Protein AF-A0AAW6S5X3-F1 (afdb_monomer)

Secondary structure (DSSP, 8-state):
------------HHHHHHHHHHHHHHHHHHHHHH-HHHHHHHHHHHHHHHHHHHHHHHHHHHHHHHHHHHHHHHHHHTTS--

Solvent-accessible surface area (backbone atoms only — not comparable to full-atom values): 4778 Å² total; per-residue (Å²): 133,86,78,80,76,78,70,74,71,85,69,45,72,69,56,47,50,53,51,51,51,51,53,48,52,52,52,50,55,51,38,42,73,74,41,49,68,62,41,51,53,52,51,49,53,53,50,53,51,50,46,55,59,52,49,50,54,51,52,50,52,50,53,52,52,51,52,52,53,50,53,53,49,53,59,52,52,71,72,68,68,130

Organism: Enterobacter cloacae (NCBI:txid550)

Sequence (82 aa):
MRKFRFRLPEFDVPGLWVLSLGIWFHIVSRLVRREPEMAILLAQIIGVSMVLWGGYRII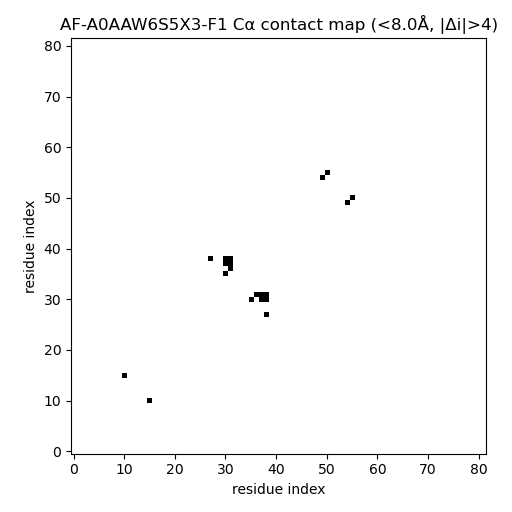NRWIDAAREAEKARDAGGYRHEP

Structure (mmCIF, N/CA/C/O backbone):
data_AF-A0AAW6S5X3-F1
#
_entry.id   AF-A0AAW6S5X3-F1
#
loop_
_atom_site.gr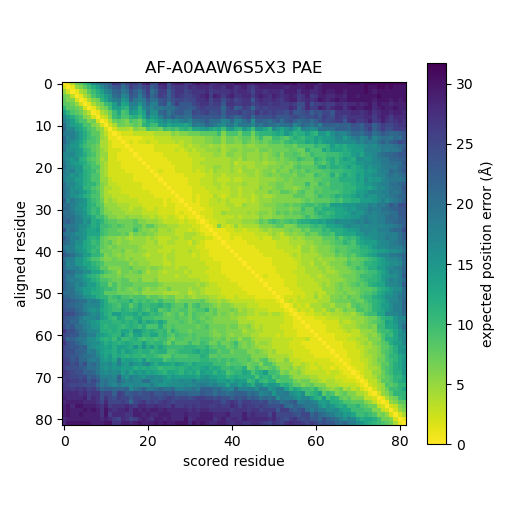oup_PDB
_atom_site.id
_atom_site.type_symbol
_atom_site.label_atom_id
_atom_site.label_alt_id
_atom_site.label_comp_id
_atom_site.label_asym_id
_atom_site.label_entity_id
_atom_site.label_seq_id
_atom_site.pdbx_PDB_ins_code
_atom_site.Cartn_x
_atom_site.Cartn_y
_atom_site.Cartn_z
_atom_site.occupancy
_atom_site.B_iso_or_equiv
_atom_site.auth_seq_id
_atom_site.auth_comp_id
_atom_site.auth_asym_id
_atom_site.auth_atom_id
_atom_site.pdbx_PDB_model_num
ATOM 1 N N . MET A 1 1 ? 2.263 28.286 41.244 1.00 41.38 1 MET A N 1
ATOM 2 C CA . MET A 1 1 ? 1.618 27.675 40.059 1.00 41.38 1 MET A CA 1
ATOM 3 C C . MET A 1 1 ? 2.689 27.375 39.016 1.00 41.38 1 MET A C 1
ATOM 5 O O . MET A 1 1 ? 3.193 28.296 38.385 1.00 41.38 1 MET A O 1
ATOM 9 N N . ARG A 1 2 ? 3.127 26.114 38.894 1.00 50.62 2 ARG A N 1
ATOM 10 C CA . ARG A 1 2 ? 4.120 25.712 37.884 1.00 50.62 2 ARG A CA 1
ATOM 11 C C . ARG A 1 2 ? 3.450 25.773 36.509 1.00 50.62 2 ARG A C 1
ATOM 13 O O . ARG A 1 2 ? 2.660 24.897 36.179 1.00 50.62 2 ARG A O 1
ATOM 20 N N . LYS A 1 3 ? 3.744 26.817 35.726 1.00 52.34 3 LYS A N 1
ATOM 21 C CA . LYS A 1 3 ? 3.445 26.847 34.289 1.00 52.34 3 LYS A CA 1
ATOM 22 C C . LYS A 1 3 ? 4.232 25.703 33.652 1.00 52.34 3 LYS A C 1
ATOM 24 O O . LYS A 1 3 ? 5.419 25.858 33.374 1.00 52.34 3 LYS A O 1
ATOM 29 N N . PHE A 1 4 ? 3.592 24.550 33.468 1.00 59.62 4 PHE A N 1
ATOM 30 C CA . PHE A 1 4 ? 4.079 23.519 32.560 1.00 59.62 4 PHE A CA 1
ATOM 31 C C . PHE A 1 4 ? 4.076 24.135 31.167 1.00 59.62 4 PHE A C 1
ATOM 33 O O . PHE A 1 4 ? 3.078 24.142 30.454 1.00 59.62 4 PHE A O 1
ATOM 40 N N . ARG A 1 5 ? 5.199 24.755 30.816 1.00 55.34 5 ARG A N 1
ATOM 41 C CA . ARG A 1 5 ? 5.462 25.252 29.480 1.00 55.34 5 ARG A CA 1
ATOM 42 C C . ARG A 1 5 ? 5.745 24.01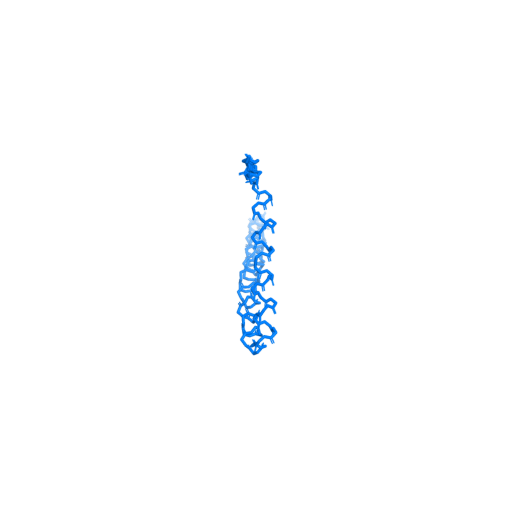1 28.641 1.00 55.34 5 ARG A C 1
ATOM 44 O O . ARG A 1 5 ? 6.904 23.648 28.469 1.00 55.34 5 ARG A O 1
ATOM 51 N N . PHE A 1 6 ? 4.680 23.337 28.200 1.00 53.84 6 PHE A N 1
ATOM 52 C CA . PHE A 1 6 ? 4.711 22.350 27.123 1.00 53.84 6 PHE A CA 1
ATOM 53 C C . PHE A 1 6 ? 5.224 23.082 25.877 1.00 53.84 6 PHE A C 1
ATOM 55 O O . PHE A 1 6 ? 4.464 23.563 25.043 1.00 53.84 6 PHE A O 1
ATOM 62 N N . ARG A 1 7 ? 6.544 23.267 25.793 1.00 55.38 7 ARG A N 1
ATOM 63 C CA . ARG A 1 7 ? 7.196 23.481 24.512 1.00 55.38 7 ARG A CA 1
ATOM 64 C C . ARG A 1 7 ? 7.066 22.137 23.821 1.00 55.38 7 ARG A C 1
ATOM 66 O O . ARG A 1 7 ? 7.748 21.193 24.209 1.00 55.38 7 ARG A O 1
ATOM 73 N N . LEU A 1 8 ? 6.106 22.044 22.903 1.00 58.66 8 LEU A N 1
ATOM 74 C CA . LEU A 1 8 ? 6.063 20.949 21.945 1.00 58.66 8 LEU A CA 1
ATOM 75 C C . LEU A 1 8 ? 7.485 20.837 21.370 1.00 58.66 8 LEU A C 1
ATOM 77 O O . LEU A 1 8 ? 8.031 21.875 20.977 1.00 58.66 8 LEU A O 1
ATOM 81 N N . PRO A 1 9 ? 8.120 19.651 21.428 1.00 64.81 9 PRO A N 1
ATOM 82 C CA . PRO A 1 9 ? 9.400 19.438 20.769 1.00 64.81 9 PRO A CA 1
ATOM 83 C C . PRO A 1 9 ? 9.257 19.901 19.322 1.00 64.81 9 PRO A C 1
ATOM 85 O O . PRO A 1 9 ? 8.172 19.766 18.751 1.00 64.81 9 PRO A O 1
ATOM 88 N N . GLU A 1 10 ? 10.307 20.474 18.744 1.00 65.75 10 GLU A N 1
ATOM 89 C CA . GLU A 1 10 ? 10.331 20.719 17.304 1.00 65.75 10 GLU A CA 1
ATOM 90 C C . GLU A 1 10 ? 10.022 19.375 16.633 1.00 65.75 10 GLU A C 1
ATOM 92 O O . GLU A 1 10 ? 10.762 18.403 16.786 1.00 65.75 10 GLU A O 1
ATOM 97 N N . PHE A 1 11 ? 8.830 19.261 16.035 1.00 66.31 11 PHE A N 1
ATOM 98 C CA . PHE A 1 11 ? 8.416 18.046 15.347 1.00 66.31 11 PHE A CA 1
ATOM 99 C C . PHE A 1 11 ? 9.190 18.011 14.043 1.00 66.31 11 PHE A C 1
ATOM 101 O O . PHE A 1 11 ? 8.685 18.413 12.995 1.00 66.31 11 PHE A O 1
ATOM 108 N N . ASP A 1 12 ? 10.434 17.554 14.131 1.00 82.44 12 ASP A N 1
ATOM 109 C CA . ASP A 1 12 ? 11.227 17.255 12.958 1.00 82.44 12 ASP A CA 1
ATOM 110 C C . ASP A 1 12 ? 10.429 16.320 12.051 1.00 82.44 12 ASP A C 1
ATOM 112 O O . ASP A 1 12 ? 9.630 15.497 12.516 1.00 82.44 12 ASP A O 1
ATOM 116 N N . VAL A 1 13 ? 10.665 16.428 10.742 1.00 85.88 13 VAL A N 1
ATOM 117 C CA . VAL A 1 13 ? 9.986 15.615 9.724 1.00 85.88 13 VAL A CA 1
ATOM 118 C C . VAL A 1 13 ? 9.919 14.128 10.128 1.00 85.88 13 VAL A C 1
ATOM 120 O O . VAL A 1 13 ? 8.822 13.569 10.081 1.00 85.88 13 VAL A O 1
ATOM 123 N N . PRO A 1 14 ? 10.995 13.481 10.629 1.00 89.88 14 PRO A N 1
ATOM 124 C CA . PRO A 1 14 ? 10.932 12.097 11.107 1.00 89.88 14 PRO A CA 1
ATOM 125 C C . PRO A 1 14 ? 10.006 11.898 12.316 1.00 89.88 14 PRO A C 1
ATOM 127 O O . PRO A 1 14 ? 9.272 10.913 12.373 1.00 89.88 14 PRO A O 1
ATOM 130 N N . GLY A 1 15 ? 10.002 12.832 13.270 1.00 86.88 15 GLY A N 1
ATOM 131 C CA . GLY A 1 15 ? 9.124 12.787 14.440 1.00 86.88 15 GLY A CA 1
ATOM 132 C C . GLY A 1 15 ? 7.648 12.880 14.056 1.00 86.88 15 GLY A C 1
ATOM 133 O O . GLY A 1 15 ? 6.813 12.166 14.615 1.00 86.88 15 GLY A O 1
ATOM 134 N N . LEU A 1 16 ? 7.327 13.689 13.043 1.00 91.50 16 LEU A N 1
ATOM 135 C CA . LEU A 1 16 ? 5.970 13.799 12.514 1.00 91.50 16 LEU A CA 1
ATOM 136 C C . LEU A 1 16 ? 5.527 12.516 11.792 1.00 91.50 16 LEU A C 1
ATOM 138 O O . LEU A 1 16 ? 4.383 12.087 11.956 1.00 91.50 16 LEU A O 1
ATOM 142 N N . TRP A 1 17 ? 6.431 11.864 11.053 1.00 92.56 17 TRP A N 1
ATOM 143 C CA . TRP A 1 17 ? 6.175 10.552 10.445 1.00 92.56 17 TRP A CA 1
ATOM 144 C C . TRP A 1 17 ? 5.879 9.483 11.496 1.00 92.56 17 TRP A C 1
ATOM 146 O O . TRP A 1 17 ? 4.890 8.762 11.372 1.00 92.56 17 TRP A O 1
ATOM 156 N N . VAL A 1 18 ? 6.692 9.405 12.553 1.00 93.12 18 VAL A N 1
ATOM 157 C CA . VAL A 1 18 ? 6.502 8.429 13.637 1.00 93.12 18 VAL A CA 1
ATOM 158 C C . VAL A 1 18 ? 5.178 8.664 14.364 1.00 93.12 18 VAL A C 1
ATOM 160 O O . VAL A 1 18 ? 4.426 7.713 14.581 1.00 93.12 18 VAL A O 1
ATOM 163 N N . LEU A 1 19 ? 4.850 9.919 14.691 1.00 90.81 19 LEU A N 1
ATOM 164 C CA . LEU A 1 19 ? 3.568 10.262 15.311 1.00 90.81 19 LEU A CA 1
ATOM 165 C C . LEU A 1 19 ? 2.391 9.866 14.411 1.00 90.81 19 LEU A C 1
ATOM 167 O O . LEU A 1 19 ? 1.438 9.243 14.877 1.00 90.81 19 LEU A O 1
ATOM 171 N N . SER A 1 20 ? 2.473 10.197 13.121 1.00 92.81 20 SER A N 1
ATOM 172 C CA . SER A 1 20 ? 1.421 9.898 12.144 1.00 92.81 20 SER A CA 1
ATOM 173 C C . SER A 1 20 ? 1.206 8.393 11.995 1.00 92.81 20 SER A C 1
ATOM 175 O O . SER A 1 20 ? 0.066 7.930 12.019 1.00 92.81 20 SER A O 1
ATOM 177 N N . LEU A 1 21 ? 2.291 7.614 11.928 1.00 95.00 21 LEU A N 1
ATOM 178 C CA . LEU A 1 21 ? 2.232 6.151 11.919 1.00 95.00 21 LEU A CA 1
ATOM 179 C C . LEU A 1 21 ? 1.603 5.607 13.205 1.00 95.00 21 LEU A C 1
ATOM 181 O O . LEU A 1 21 ? 0.741 4.733 13.139 1.00 95.00 21 LEU A O 1
ATOM 185 N N . GLY A 1 22 ? 1.975 6.142 14.370 1.00 94.50 22 GLY A N 1
ATOM 186 C CA . GLY A 1 22 ? 1.397 5.738 15.652 1.00 94.50 22 GLY A CA 1
ATOM 187 C C . GLY A 1 22 ? -0.115 5.965 15.717 1.00 94.50 22 GLY A C 1
ATOM 188 O O . GLY A 1 22 ? -0.868 5.064 16.093 1.00 94.50 22 GLY A O 1
ATOM 189 N N . ILE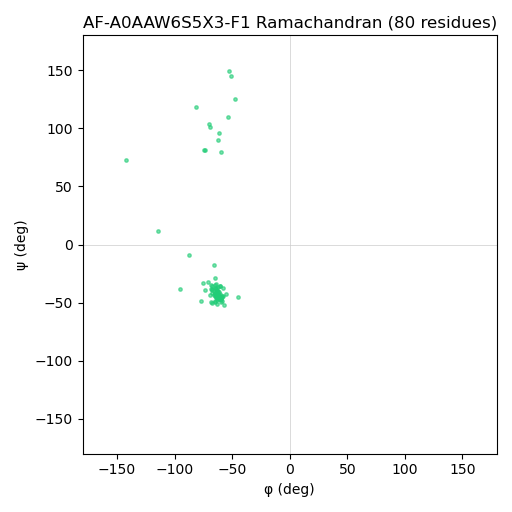 A 1 23 ? -0.575 7.144 15.290 1.00 94.56 23 ILE A N 1
ATOM 190 C CA . ILE A 1 23 ? -2.006 7.473 15.221 1.00 94.56 23 ILE A CA 1
ATOM 191 C C . ILE A 1 23 ? -2.722 6.545 14.235 1.00 94.56 23 ILE A C 1
ATOM 193 O O . ILE A 1 23 ? -3.778 6.000 14.560 1.00 94.56 23 ILE A O 1
ATOM 197 N N . TRP A 1 24 ? -2.133 6.310 13.062 1.00 93.31 24 TRP A N 1
ATOM 198 C CA . TRP A 1 24 ? -2.678 5.397 12.060 1.00 93.31 24 TRP A CA 1
ATOM 199 C C . TRP A 1 24 ? -2.875 3.982 12.615 1.00 93.31 24 TRP A C 1
ATOM 201 O O . TRP A 1 24 ? -3.982 3.444 12.558 1.00 93.31 24 TRP A O 1
ATOM 211 N N . PHE A 1 25 ? -1.842 3.393 13.228 1.00 92.38 25 PHE A N 1
ATOM 212 C CA . PHE A 1 25 ? -1.938 2.063 13.837 1.00 92.38 25 PHE A CA 1
ATOM 213 C C . PHE A 1 25 ? -2.976 2.007 14.959 1.00 92.38 25 PHE A C 1
ATOM 215 O O . PHE A 1 25 ? -3.678 1.003 15.103 1.00 92.38 25 PHE A O 1
ATOM 222 N N . HIS A 1 26 ? -3.127 3.079 15.736 1.00 92.38 26 HIS A N 1
ATOM 223 C CA . HIS A 1 26 ? -4.156 3.144 16.768 1.00 92.38 26 HIS A CA 1
ATOM 224 C C . HIS A 1 26 ? -5.572 3.103 16.170 1.00 92.38 26 HIS A C 1
ATOM 226 O O . HIS A 1 26 ? -6.430 2.365 16.655 1.00 92.38 26 HIS A O 1
ATOM 232 N N . ILE A 1 27 ? -5.813 3.840 15.082 1.00 91.19 27 ILE A N 1
ATOM 233 C CA . ILE A 1 27 ? -7.102 3.836 14.377 1.00 91.19 27 ILE A CA 1
ATOM 234 C C . ILE A 1 27 ? -7.373 2.457 13.768 1.00 91.19 27 ILE A C 1
ATOM 236 O O . ILE A 1 27 ? -8.440 1.888 13.997 1.00 91.19 27 ILE A O 1
ATOM 240 N N . VAL A 1 28 ? -6.400 1.891 13.049 1.00 89.12 28 VAL A N 1
ATOM 241 C CA . VAL A 1 28 ? -6.547 0.589 12.385 1.00 89.12 28 VAL A CA 1
ATOM 242 C C . VAL A 1 28 ? -6.752 -0.534 13.399 1.00 89.12 28 VAL A C 1
ATOM 244 O O . VAL A 1 28 ? -7.667 -1.330 13.235 1.00 89.12 28 VAL A O 1
ATOM 247 N N . SER A 1 29 ? -5.978 -0.590 14.485 1.00 89.81 29 SER A N 1
ATOM 248 C CA . SER A 1 29 ? -6.154 -1.623 15.521 1.00 89.81 29 SER A CA 1
ATOM 249 C C . SER A 1 29 ? -7.520 -1.535 16.204 1.00 89.81 29 SER A C 1
ATOM 251 O O . SER A 1 29 ? -8.146 -2.558 16.493 1.00 89.81 29 SER A O 1
ATOM 253 N N . ARG A 1 30 ? -8.032 -0.317 16.415 1.00 92.00 30 ARG A N 1
ATOM 254 C CA . ARG A 1 30 ? -9.384 -0.104 16.933 1.00 92.00 30 ARG A CA 1
ATOM 255 C C . ARG A 1 30 ? -10.458 -0.534 15.935 1.00 92.00 30 ARG A C 1
ATOM 257 O O . ARG A 1 30 ? -11.456 -1.111 16.366 1.00 92.00 30 ARG A O 1
ATOM 264 N N . LEU A 1 31 ? -10.253 -0.272 14.644 1.00 89.88 31 LEU A N 1
ATOM 265 C CA . LEU A 1 31 ? -11.138 -0.715 13.568 1.00 89.88 31 LEU A CA 1
ATOM 266 C C . LEU A 1 31 ? -11.175 -2.245 13.502 1.00 89.88 31 LEU A C 1
ATOM 268 O O . LEU A 1 31 ? -12.247 -2.819 13.614 1.00 89.88 31 LEU A O 1
ATOM 272 N N . VAL A 1 32 ? -10.011 -2.899 13.462 1.00 88.50 32 VAL A N 1
ATOM 273 C CA . VAL A 1 32 ? -9.876 -4.367 13.454 1.00 88.50 32 VAL A CA 1
ATOM 274 C C . VAL A 1 32 ? 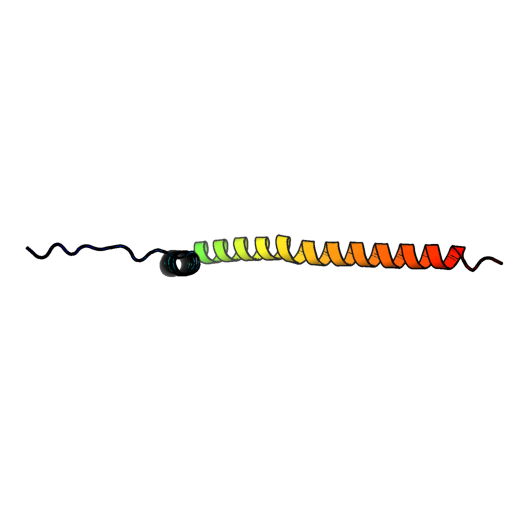-10.593 -5.002 14.644 1.00 88.50 32 VAL A C 1
ATOM 276 O O . VAL A 1 32 ? -11.275 -6.009 14.488 1.00 88.50 32 VAL A O 1
ATOM 279 N N . ARG A 1 33 ? -10.465 -4.414 15.841 1.00 86.75 33 ARG A N 1
ATOM 280 C CA . ARG A 1 33 ? -11.082 -4.966 17.054 1.00 86.75 33 ARG A CA 1
ATOM 281 C C . ARG A 1 33 ? -12.607 -4.836 17.075 1.00 86.75 33 ARG A C 1
ATOM 283 O O . ARG A 1 33 ? -13.257 -5.655 17.716 1.00 86.75 33 ARG A O 1
ATOM 290 N N . ARG A 1 34 ? -13.170 -3.783 16.477 1.00 90.56 34 ARG A N 1
ATOM 291 C CA . ARG A 1 34 ? -14.619 -3.512 16.517 1.00 90.56 34 ARG A CA 1
ATOM 292 C C . ARG A 1 34 ? -15.365 -4.054 15.301 1.00 90.56 34 ARG A C 1
ATOM 294 O O . ARG A 1 34 ? -16.481 -4.521 15.460 1.00 90.56 34 ARG A O 1
ATOM 301 N N . GLU A 1 35 ? -14.751 -3.969 14.129 1.00 91.12 35 GLU A N 1
ATOM 302 C CA . GLU A 1 35 ? -15.356 -4.180 12.810 1.00 91.12 35 GLU A CA 1
ATOM 303 C C . GLU A 1 35 ? -14.334 -4.905 11.905 1.00 91.12 35 GLU A C 1
ATOM 305 O O . GLU A 1 35 ? -13.710 -4.291 11.029 1.00 91.12 35 GLU A O 1
ATOM 310 N N . PRO A 1 36 ? -14.084 -6.207 12.137 1.00 89.06 36 PRO A N 1
ATOM 311 C CA . PRO A 1 36 ? -13.037 -6.947 11.433 1.00 89.06 36 PRO A CA 1
ATOM 312 C C . PRO A 1 36 ? -13.294 -7.057 9.924 1.00 89.06 36 PRO A C 1
ATOM 314 O O . PRO A 1 36 ? -12.346 -6.999 9.144 1.00 89.06 36 PRO A O 1
ATOM 317 N N . GLU A 1 37 ? -14.556 -7.148 9.493 1.00 91.06 37 GLU A N 1
ATOM 318 C CA . GLU A 1 37 ? -14.919 -7.209 8.069 1.00 91.06 37 GLU A CA 1
ATOM 319 C C . GLU A 1 37 ? -14.502 -5.936 7.317 1.00 91.06 37 GLU A C 1
ATOM 321 O O . GLU A 1 37 ? -13.864 -6.004 6.265 1.00 91.06 37 GLU A O 1
ATOM 326 N N . MET A 1 38 ? -14.759 -4.762 7.901 1.00 90.88 38 MET A N 1
ATOM 327 C CA . MET A 1 38 ? -14.343 -3.477 7.331 1.00 90.88 38 MET A CA 1
ATOM 328 C C . MET A 1 38 ? -12.820 -3.329 7.281 1.00 90.88 38 MET A C 1
ATOM 330 O O . MET A 1 38 ? -12.279 -2.748 6.338 1.00 90.88 38 MET A O 1
ATOM 334 N N . ALA A 1 39 ? -12.107 -3.870 8.271 1.00 91.62 39 ALA A N 1
ATOM 335 C CA . ALA A 1 39 ? -10.649 -3.870 8.266 1.00 91.62 39 ALA A CA 1
ATOM 336 C C . ALA A 1 39 ? -10.071 -4.756 7.151 1.00 91.62 39 ALA A C 1
ATOM 338 O O . ALA A 1 39 ? -9.089 -4.372 6.512 1.00 91.62 39 ALA A O 1
ATOM 339 N N . ILE A 1 40 ? -10.695 -5.906 6.878 1.00 90.75 40 ILE A N 1
ATOM 340 C CA . ILE A 1 40 ? -10.321 -6.777 5.757 1.00 90.75 40 ILE A CA 1
ATOM 341 C C . ILE A 1 40 ? -10.551 -6.053 4.428 1.00 90.75 40 ILE A C 1
ATOM 343 O O . ILE A 1 40 ? -9.656 -6.050 3.584 1.00 90.75 40 ILE A O 1
ATOM 347 N N . LEU A 1 41 ? -11.694 -5.384 4.254 1.00 93.12 41 LEU A N 1
ATOM 348 C CA . LEU A 1 41 ? -11.974 -4.604 3.046 1.00 93.12 41 LEU A CA 1
ATOM 349 C C . LEU A 1 41 ? -10.930 -3.495 2.833 1.00 93.12 41 LEU A C 1
ATOM 351 O O . LEU A 1 41 ? -10.399 -3.341 1.734 1.00 93.12 41 LEU A O 1
ATOM 355 N N . LEU A 1 42 ? -10.579 -2.756 3.891 1.00 91.69 42 LEU A N 1
ATOM 356 C CA . LEU A 1 42 ? -9.534 -1.732 3.832 1.00 91.69 42 LEU A CA 1
ATOM 357 C C . LEU A 1 42 ? -8.183 -2.330 3.411 1.00 91.69 42 LEU A C 1
ATOM 359 O O . LEU A 1 42 ? -7.503 -1.773 2.548 1.00 91.69 42 LEU A O 1
ATOM 363 N N . ALA A 1 43 ? -7.806 -3.477 3.980 1.00 91.69 43 ALA A N 1
ATOM 364 C CA . ALA A 1 43 ? -6.578 -4.176 3.614 1.00 91.69 43 ALA A CA 1
ATOM 365 C C . ALA A 1 43 ? -6.586 -4.632 2.145 1.00 91.69 43 ALA A C 1
ATOM 367 O O . ALA A 1 43 ? -5.574 -4.493 1.458 1.00 91.69 43 ALA A O 1
ATOM 368 N N . GLN A 1 44 ? -7.724 -5.116 1.640 1.00 95.38 44 GLN A N 1
ATOM 369 C CA . GLN A 1 44 ? -7.883 -5.491 0.234 1.00 95.38 44 GLN A CA 1
ATOM 370 C C . GLN A 1 44 ? -7.715 -4.285 -0.694 1.00 95.38 44 GLN A C 1
ATOM 372 O O . GLN A 1 44 ? -6.965 -4.373 -1.664 1.00 95.38 44 GLN A O 1
ATOM 377 N N . ILE A 1 45 ? -8.336 -3.143 -0.380 1.00 95.88 45 ILE A N 1
ATOM 378 C CA . ILE A 1 45 ? -8.202 -1.910 -1.173 1.00 95.88 45 ILE A CA 1
ATOM 379 C C . ILE A 1 45 ? -6.740 -1.454 -1.227 1.00 95.88 45 ILE A C 1
ATOM 381 O O . ILE A 1 45 ? -6.230 -1.132 -2.305 1.00 95.88 45 ILE A O 1
ATOM 385 N N . ILE A 1 46 ? -6.045 -1.459 -0.085 1.00 93.94 46 ILE A N 1
ATOM 386 C CA . ILE A 1 46 ? -4.618 -1.115 -0.018 1.00 93.94 46 ILE A CA 1
ATOM 387 C C . ILE A 1 46 ? -3.798 -2.093 -0.867 1.00 93.94 46 ILE A C 1
ATOM 389 O O . ILE A 1 46 ? -2.980 -1.661 -1.679 1.00 93.94 46 ILE A O 1
ATOM 393 N N . GLY A 1 47 ? -4.047 -3.398 -0.731 1.00 94.31 47 GLY A N 1
ATOM 394 C CA . GLY A 1 47 ? -3.348 -4.438 -1.483 1.00 94.31 47 GLY A CA 1
ATOM 395 C C . GLY A 1 47 ? -3.526 -4.296 -2.995 1.00 94.31 47 GLY A C 1
ATOM 396 O O . GLY A 1 47 ? -2.539 -4.257 -3.728 1.00 94.31 47 GLY A O 1
ATOM 397 N N . VAL A 1 48 ? -4.766 -4.135 -3.466 1.00 96.00 48 VAL A N 1
ATOM 398 C CA . VAL A 1 48 ? -5.073 -3.896 -4.886 1.00 96.00 48 VAL A CA 1
ATOM 399 C C . VAL A 1 48 ? -4.380 -2.629 -5.381 1.00 96.00 48 VAL A C 1
ATOM 401 O O . VAL A 1 48 ? -3.736 -2.654 -6.428 1.00 96.00 48 VAL A O 1
ATOM 404 N N . SER A 1 49 ? -4.432 -1.540 -4.611 1.00 94.81 49 SER A N 1
ATOM 405 C CA . SER A 1 49 ? -3.774 -0.281 -4.981 1.00 94.81 49 SER A CA 1
ATOM 406 C C . SER A 1 49 ? -2.258 -0.448 -5.119 1.00 94.81 49 SER A C 1
ATOM 408 O O . SER A 1 49 ? -1.668 0.035 -6.085 1.00 94.81 49 SER A O 1
ATOM 410 N N . MET A 1 50 ? -1.619 -1.179 -4.198 1.00 94.19 50 MET A N 1
ATOM 411 C CA . MET A 1 50 ? -0.185 -1.478 -4.263 1.00 94.19 50 MET A CA 1
ATOM 412 C C . MET A 1 50 ? 0.175 -2.347 -5.470 1.00 94.19 50 MET A C 1
ATOM 414 O O . MET A 1 50 ? 1.192 -2.090 -6.113 1.00 94.19 50 MET A O 1
ATOM 418 N N . VAL A 1 51 ? -0.641 -3.352 -5.797 1.00 93.56 51 VAL A N 1
ATOM 419 C CA . VAL A 1 51 ? -0.427 -4.215 -6.969 1.00 93.56 51 VAL A CA 1
ATOM 420 C C . VAL A 1 51 ? -0.574 -3.420 -8.260 1.00 93.56 51 VAL A C 1
ATOM 422 O O . VAL A 1 51 ? 0.270 -3.546 -9.143 1.00 93.56 51 VAL A O 1
ATOM 425 N N . LEU A 1 52 ? -1.590 -2.564 -8.365 1.00 92.94 52 LEU A N 1
ATOM 426 C CA . LEU A 1 52 ? -1.766 -1.705 -9.533 1.00 92.94 52 LEU A CA 1
ATOM 427 C C . LEU A 1 52 ? -0.595 -0.730 -9.674 1.00 92.94 52 LEU A C 1
ATOM 429 O O . LEU A 1 52 ? 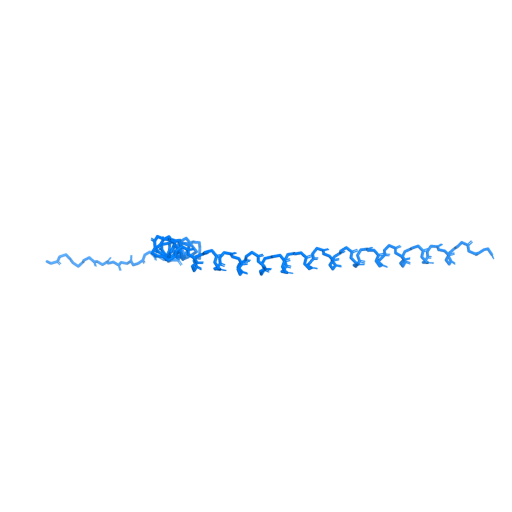-0.001 -0.637 -10.740 1.00 92.94 52 LEU A O 1
ATOM 433 N N . TRP A 1 53 ? -0.197 -0.056 -8.597 1.00 91.94 53 TRP A N 1
ATOM 434 C CA . TRP A 1 53 ? 0.901 0.907 -8.654 1.00 91.94 53 TRP A CA 1
ATOM 435 C C . TRP A 1 53 ? 2.260 0.246 -8.930 1.00 91.94 53 TRP A C 1
ATOM 437 O O . TRP A 1 53 ? 3.007 0.658 -9.818 1.00 91.94 53 TRP A O 1
ATOM 447 N N . GLY A 1 54 ? 2.601 -0.790 -8.163 1.00 90.50 54 GLY A N 1
ATOM 448 C CA . GLY A 1 54 ? 3.890 -1.471 -8.247 1.00 90.50 54 GLY A CA 1
ATOM 449 C C . GLY A 1 54 ? 3.986 -2.410 -9.445 1.00 90.50 54 GLY A C 1
ATOM 450 O O . GLY A 1 54 ? 4.956 -2.349 -10.201 1.00 90.50 54 GLY A O 1
ATOM 451 N N . GLY A 1 55 ? 2.974 -3.254 -9.636 1.00 90.31 55 GLY A N 1
ATOM 452 C CA . GLY A 1 55 ? 2.921 -4.248 -10.706 1.00 90.31 55 GLY A CA 1
ATOM 453 C C . GLY A 1 55 ? 2.905 -3.605 -12.086 1.00 90.31 55 GLY A C 1
ATOM 454 O O . GLY A 1 55 ? 3.705 -3.987 -12.937 1.00 90.31 55 GLY A O 1
ATOM 455 N N . TYR A 1 56 ? 2.095 -2.562 -12.291 1.00 88.62 56 TYR A N 1
ATOM 456 C CA . TYR A 1 56 ? 2.051 -1.866 -13.579 1.00 88.62 56 TYR A CA 1
ATOM 457 C C . TYR A 1 56 ? 3.381 -1.178 -13.903 1.00 88.62 56 TYR A C 1
ATOM 459 O O . TYR A 1 56 ? 3.847 -1.225 -15.038 1.00 88.62 56 TYR A O 1
ATOM 467 N N . ARG A 1 57 ? 4.066 -0.615 -12.897 1.00 88.38 57 ARG A N 1
ATOM 468 C CA . ARG A 1 57 ? 5.399 -0.022 -13.086 1.00 88.38 57 ARG A CA 1
ATOM 469 C C . ARG A 1 57 ? 6.444 -1.059 -13.503 1.00 88.38 57 ARG A C 1
ATOM 471 O O . ARG A 1 57 ? 7.315 -0.749 -14.311 1.00 88.38 57 ARG A O 1
ATOM 478 N N . ILE A 1 58 ? 6.3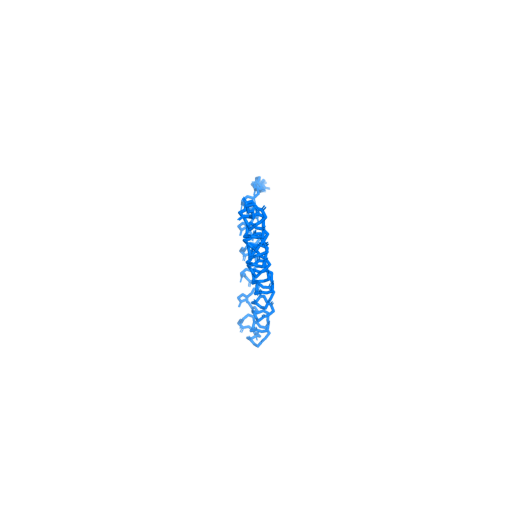79 -2.269 -12.947 1.00 90.88 58 ILE A N 1
ATOM 479 C CA . ILE A 1 58 ? 7.286 -3.364 -13.317 1.00 90.88 58 ILE A CA 1
ATOM 480 C C . ILE A 1 58 ? 6.997 -3.818 -14.747 1.00 90.88 58 ILE A C 1
ATOM 482 O O . ILE A 1 58 ? 7.922 -3.876 -15.552 1.00 90.88 58 ILE A O 1
ATOM 486 N N . ILE A 1 59 ? 5.726 -4.073 -15.071 1.00 90.75 59 ILE A N 1
ATOM 487 C CA . ILE A 1 59 ? 5.305 -4.514 -16.405 1.00 90.75 59 ILE A CA 1
ATOM 488 C C . ILE A 1 59 ? 5.704 -3.481 -17.460 1.00 90.75 59 ILE A C 1
ATOM 490 O O . ILE A 1 59 ? 6.346 -3.842 -18.441 1.00 90.75 59 ILE A O 1
ATOM 494 N N . ASN A 1 60 ? 5.415 -2.198 -17.233 1.00 90.75 60 ASN A N 1
ATOM 495 C CA . ASN A 1 60 ? 5.802 -1.137 -18.163 1.00 90.75 60 ASN A CA 1
ATOM 496 C C . ASN A 1 60 ? 7.312 -1.102 -18.382 1.00 90.75 60 ASN A C 1
ATOM 498 O O . ASN A 1 60 ? 7.761 -1.072 -19.520 1.00 90.75 60 ASN A O 1
ATOM 502 N N . ARG A 1 61 ? 8.102 -1.210 -17.308 1.00 93.06 61 ARG A N 1
ATOM 503 C CA . ARG A 1 61 ? 9.563 -1.249 -17.423 1.00 93.06 61 ARG A CA 1
ATOM 504 C C . ARG A 1 61 ? 10.047 -2.435 -18.262 1.00 93.06 61 ARG A C 1
ATOM 506 O O . ARG A 1 61 ? 11.047 -2.314 -18.960 1.00 93.06 61 ARG A O 1
ATOM 513 N N . TRP A 1 62 ? 9.377 -3.580 -18.172 1.00 93.00 62 TRP A N 1
ATOM 514 C CA . TRP A 1 62 ? 9.728 -4.767 -18.953 1.00 93.00 62 TRP A CA 1
ATOM 515 C C . TRP A 1 62 ? 9.336 -4.611 -20.419 1.00 93.00 62 TRP A C 1
ATOM 517 O O . TRP A 1 62 ? 10.105 -5.005 -21.290 1.00 93.00 62 TRP A O 1
ATOM 527 N N . ILE A 1 63 ? 8.179 -4.003 -20.692 1.00 92.06 63 ILE A N 1
ATOM 528 C CA . ILE A 1 63 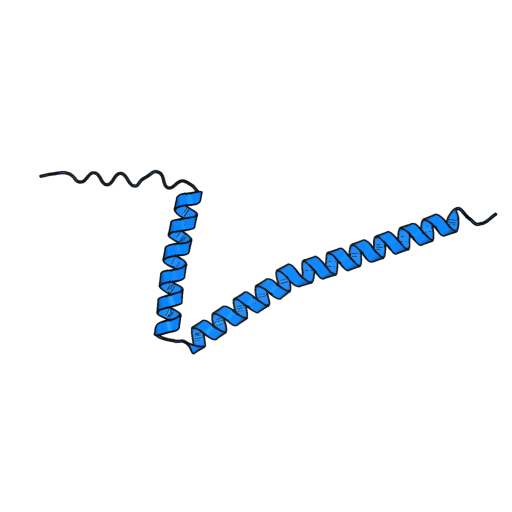? 7.741 -3.671 -22.052 1.00 92.06 63 ILE A CA 1
ATOM 529 C C . ILE A 1 63 ? 8.726 -2.694 -22.698 1.00 92.06 63 ILE A C 1
ATOM 531 O O . ILE A 1 63 ? 9.156 -2.921 -23.828 1.00 92.06 63 ILE A O 1
ATOM 535 N N . ASP A 1 64 ? 9.127 -1.650 -21.975 1.00 93.88 64 ASP A N 1
ATOM 536 C CA . ASP A 1 64 ? 10.098 -0.671 -22.463 1.00 93.88 64 ASP A CA 1
ATOM 537 C C . ASP A 1 64 ? 11.449 -1.338 -22.752 1.00 93.88 64 ASP A C 1
ATOM 539 O O . ASP A 1 64 ? 11.993 -1.182 -23.845 1.00 93.88 64 ASP A O 1
ATOM 543 N N . ALA A 1 65 ? 11.940 -2.174 -21.831 1.00 90.44 65 ALA A N 1
ATOM 544 C CA . ALA A 1 65 ? 13.181 -2.923 -22.024 1.00 90.44 65 ALA A CA 1
ATOM 545 C C . ALA A 1 65 ? 13.113 -3.889 -23.224 1.00 90.44 65 ALA A C 1
ATOM 547 O O . ALA A 1 65 ? 14.071 -3.993 -23.990 1.00 90.44 65 ALA A O 1
ATOM 548 N N . ALA A 1 66 ? 11.985 -4.579 -23.420 1.00 89.88 66 ALA A N 1
ATOM 549 C CA . ALA A 1 66 ? 11.781 -5.463 -24.566 1.00 89.88 66 ALA A CA 1
ATOM 550 C C . ALA A 1 66 ? 11.779 -4.681 -25.887 1.00 89.88 66 ALA A C 1
ATOM 552 O O . ALA A 1 66 ? 12.406 -5.099 -26.860 1.00 89.88 66 ALA A O 1
ATOM 553 N N . ARG A 1 67 ? 11.136 -3.509 -25.906 1.00 89.81 67 ARG A N 1
ATOM 554 C CA . ARG A 1 67 ? 11.069 -2.638 -27.082 1.00 89.81 67 ARG A CA 1
ATOM 555 C C . ARG A 1 67 ? 12.425 -2.036 -27.445 1.00 89.81 67 ARG A C 1
ATOM 557 O O . ARG A 1 67 ? 12.725 -1.857 -28.624 1.00 89.81 67 ARG A O 1
ATOM 564 N N . GLU A 1 68 ? 13.250 -1.715 -26.454 1.00 88.88 68 GLU A N 1
ATOM 565 C CA . GLU A 1 68 ? 14.632 -1.282 -26.675 1.00 88.88 68 GLU A CA 1
ATOM 566 C C . GLU A 1 68 ? 15.503 -2.415 -27.228 1.00 88.88 68 GLU A C 1
ATOM 568 O O . GLU A 1 68 ? 16.272 -2.193 -28.164 1.00 88.88 68 GLU A O 1
ATOM 573 N N . ALA A 1 69 ? 15.341 -3.636 -26.710 1.00 86.31 69 ALA A N 1
ATOM 574 C CA . ALA A 1 69 ? 16.051 -4.808 -27.213 1.00 86.31 69 ALA A CA 1
ATOM 575 C C . ALA A 1 69 ? 15.686 -5.124 -28.674 1.00 86.31 69 ALA A C 1
ATOM 577 O O . ALA A 1 69 ? 16.569 -5.450 -29.465 1.00 86.31 69 ALA A O 1
ATOM 578 N N . GLU A 1 70 ? 14.415 -4.988 -29.054 1.00 84.00 70 GLU A N 1
ATOM 579 C CA . GLU A 1 70 ? 13.955 -5.182 -30.435 1.00 84.00 70 GLU A CA 1
ATOM 580 C C . GLU A 1 70 ? 14.558 -4.134 -31.382 1.00 84.00 70 GLU A C 1
ATOM 582 O O . GLU A 1 70 ? 15.215 -4.490 -32.359 1.00 84.00 70 GLU A O 1
ATOM 587 N N . LYS A 1 71 ? 14.499 -2.846 -31.014 1.00 85.31 71 LYS A N 1
ATOM 588 C CA . LYS A 1 71 ? 15.146 -1.769 -31.786 1.00 85.31 71 LYS A CA 1
ATOM 589 C C . LYS A 1 71 ? 16.655 -1.967 -31.947 1.00 85.31 71 LYS A C 1
ATOM 591 O O . LYS A 1 71 ? 17.202 -1.638 -32.996 1.00 85.31 71 LYS A O 1
ATOM 596 N N . ALA A 1 72 ? 17.340 -2.477 -30.923 1.00 82.38 72 ALA A N 1
ATOM 597 C CA . ALA A 1 72 ? 18.772 -2.758 -30.995 1.00 82.38 72 ALA A CA 1
ATOM 598 C C . ALA A 1 72 ? 19.093 -3.917 -31.955 1.00 82.38 72 ALA A C 1
ATOM 600 O O . ALA A 1 72 ? 20.115 -3.873 -32.642 1.00 82.38 72 ALA A O 1
ATOM 601 N N . ARG A 1 73 ? 18.221 -4.932 -32.038 1.00 76.00 73 ARG A N 1
ATOM 602 C CA . ARG A 1 73 ? 18.350 -6.033 -33.007 1.00 76.00 73 ARG A CA 1
ATOM 603 C C . ARG A 1 73 ? 18.094 -5.555 -34.431 1.00 76.00 73 ARG A C 1
ATOM 605 O O . ARG A 1 73 ? 18.893 -5.874 -35.306 1.00 76.00 73 ARG A O 1
ATOM 612 N N . ASP A 1 74 ? 17.072 -4.733 -34.643 1.00 75.88 74 ASP A N 1
ATOM 613 C CA . ASP A 1 74 ? 16.770 -4.170 -35.963 1.00 75.88 74 ASP A CA 1
ATOM 614 C C . ASP A 1 74 ? 17.890 -3.231 -36.440 1.00 75.88 74 ASP A C 1
ATOM 616 O O . ASP A 1 74 ? 18.374 -3.351 -37.564 1.00 75.88 74 ASP A O 1
ATOM 620 N N . ALA A 1 75 ? 18.401 -2.358 -35.564 1.00 70.69 75 ALA A N 1
ATOM 621 C CA . ALA A 1 75 ? 19.537 -1.485 -35.874 1.00 70.69 75 ALA A CA 1
ATOM 622 C C . ALA A 1 75 ? 20.850 -2.257 -36.124 1.00 70.69 75 ALA A C 1
ATOM 624 O O . ALA A 1 75 ? 21.711 -1.789 -36.871 1.00 70.69 75 ALA A O 1
ATOM 625 N N . GLY A 1 76 ? 21.017 -3.431 -35.506 1.00 61.97 76 GLY A N 1
ATOM 626 C CA . GLY A 1 76 ? 22.124 -4.350 -35.776 1.00 61.97 76 GLY A CA 1
ATOM 627 C C . GLY A 1 76 ? 21.969 -5.118 -37.094 1.00 61.97 76 GLY A C 1
ATOM 628 O O . GLY A 1 76 ? 22.970 -5.367 -37.762 1.00 61.97 76 GLY A O 1
ATOM 629 N N . GLY A 1 77 ? 20.732 -5.436 -37.493 1.00 58.81 77 GLY A N 1
ATOM 630 C CA . GLY A 1 77 ? 20.403 -6.079 -38.769 1.00 58.81 77 GLY A CA 1
ATOM 631 C C . GLY A 1 77 ? 20.723 -5.199 -39.979 1.00 58.81 77 GLY A C 1
ATOM 632 O O . GLY A 1 77 ? 21.373 -5.662 -40.909 1.00 58.81 77 GLY A O 1
ATOM 633 N N . TYR A 1 78 ? 20.402 -3.902 -39.917 1.00 54.78 78 TYR A N 1
ATOM 634 C CA . TYR A 1 78 ? 20.735 -2.935 -40.979 1.00 54.78 78 TYR A CA 1
ATOM 635 C C . TYR A 1 78 ? 22.241 -2.683 -41.166 1.00 54.78 78 TYR A C 1
ATOM 637 O O . TYR A 1 78 ? 22.652 -2.153 -42.193 1.00 54.78 78 TYR A O 1
ATOM 645 N N . ARG A 1 79 ? 23.088 -3.029 -40.186 1.00 54.94 79 ARG A N 1
ATOM 646 C CA . ARG A 1 79 ? 24.553 -2.883 -40.298 1.00 54.94 79 ARG A CA 1
ATOM 647 C C . ARG A 1 79 ? 25.225 -4.110 -40.935 1.00 54.94 79 ARG A C 1
ATOM 649 O O . ARG A 1 79 ? 26.416 -4.057 -41.224 1.00 54.94 79 ARG A O 1
ATOM 656 N N . HIS A 1 80 ? 24.481 -5.199 -41.138 1.00 54.19 80 HIS A N 1
ATOM 657 C CA . HIS A 1 80 ? 24.988 -6.480 -41.635 1.00 54.19 80 HIS A CA 1
ATOM 658 C C . HIS A 1 80 ? 24.447 -6.885 -43.016 1.00 54.19 80 HIS A C 1
ATOM 660 O O . HIS A 1 80 ? 24.677 -8.021 -43.429 1.00 54.19 80 HIS A O 1
ATOM 666 N N . GLU A 1 81 ? 23.785 -5.987 -43.749 1.00 52.38 81 GLU A N 1
ATOM 667 C CA . GLU A 1 81 ? 23.553 -6.194 -45.184 1.00 52.38 81 GLU A CA 1
ATOM 668 C C . GLU A 1 81 ? 24.821 -5.786 -45.971 1.00 52.38 81 GLU A C 1
ATOM 670 O O . GLU A 1 81 ? 25.257 -4.639 -45.830 1.00 52.38 81 GLU A O 1
ATOM 675 N N . PRO A 1 82 ? 25.473 -6.719 -46.701 1.00 57.91 82 PRO A N 1
ATOM 676 C CA . PRO A 1 82 ? 26.664 -6.450 -47.514 1.00 57.91 82 PRO A CA 1
ATOM 677 C C . PRO A 1 82 ? 26.370 -5.666 -48.799 1.00 57.91 82 PRO A C 1
ATOM 679 O O . PRO A 1 82 ? 25.242 -5.777 -49.331 1.00 57.91 82 PRO A O 1
#

pLDDT: mean 82.81, std 14.75, range [41.38, 96.0]

Radius of gyration: 26.13 Å; Cα contacts (8 Å, |Δi|>4): 10; chains: 1; bounding box: 42×35×88 Å

Foldseek 3Di:
DPPPPCPPPPCPPVNVVVVVVVVVCVVLVVCCVPPVPVSVVVVVVVVVVCCCVVVVVVVVVVVVVVVVVVVVVVVVVVVPDD

Mean predicted aligned error: 11.66 Å

InterPro domains:
  IPR014112 Type-F conjugative transfer system pilin 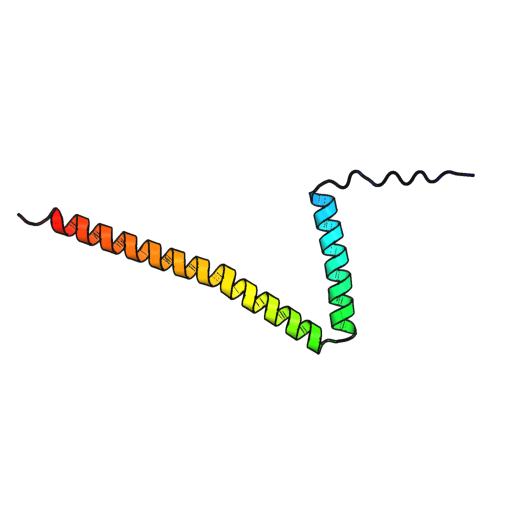chaperone TraQ, proteobacteria [NF010287] (1-82)
  IPR014112 Type-F conjugative transfer system pilin chaperone TraQ, proteobacteria [PF09679] (1-72)
  IPR014112 Type-F conjugative transfer system pilin chaperone TraQ, proteobacteria [TIGR02741] (1-82)